Protein AF-A0A0C3C0W3-F1 (afdb_monomer_lite)

Foldseek 3Di:
DVVVVCCCVVVVPDPVNVVVVVVVVVVVVVVVVVVVVVVVVVVVVVVVVVVVPPD

Sequence (55 aa):
FLFLKNIIIKYRIIDIDIYNFNKTRFIIDIILIVIVVISLEKSSKAKVKQSSNYK

Structure (mmCIF, N/CA/C/O backbone):
data_AF-A0A0C3C0W3-F1
#
_entry.id   AF-A0A0C3C0W3-F1
#
loop_
_atom_site.group_PDB
_atom_site.id
_atom_site.type_symbol
_atom_site.label_atom_id
_atom_site.label_alt_id
_atom_site.label_comp_id
_atom_site.label_asym_id
_atom_site.label_entity_id
_atom_site.label_seq_id
_atom_site.pdbx_PDB_ins_code
_atom_site.Cartn_x
_atom_site.Cartn_y
_atom_site.Cartn_z
_atom_site.occupancy
_atom_site.B_iso_or_equiv
_atom_site.auth_seq_id
_atom_site.auth_comp_id
_atom_site.auth_asym_id
_atom_site.auth_atom_id
_atom_site.pdbx_PDB_model_num
ATOM 1 N N . PHE A 1 1 ? -1.693 14.296 -20.609 1.00 66.69 1 PHE A N 1
ATOM 2 C CA . PHE A 1 1 ? -1.140 12.949 -20.888 1.00 66.69 1 PHE A CA 1
ATOM 3 C C . PHE A 1 1 ? 0.382 12.951 -21.100 1.00 66.69 1 PHE A C 1
ATOM 5 O O . PHE A 1 1 ? 1.055 12.068 -20.585 1.00 66.69 1 PHE A O 1
ATOM 12 N N . LEU A 1 2 ? 0.947 13.950 -21.798 1.00 87.81 2 LEU A N 1
ATOM 13 C CA . LEU A 1 2 ? 2.381 14.017 -22.135 1.00 87.81 2 LEU A CA 1
ATOM 14 C C . LEU A 1 2 ? 3.330 14.017 -20.919 1.00 87.81 2 LEU A C 1
ATOM 16 O O . LEU A 1 2 ? 4.338 13.325 -20.936 1.00 87.81 2 LEU A O 1
ATOM 20 N N . PHE A 1 3 ? 2.983 14.727 -19.841 1.00 87.69 3 PHE A N 1
ATOM 21 C CA . PHE A 1 3 ? 3.798 14.783 -18.618 1.00 87.69 3 PHE A CA 1
ATOM 22 C C . PHE A 1 3 ? 4.000 13.405 -17.972 1.00 87.69 3 PHE A C 1
ATOM 24 O O . PHE A 1 3 ? 5.115 13.030 -17.626 1.00 87.69 3 PHE A O 1
ATOM 31 N N . LEU A 1 4 ? 2.923 12.623 -17.882 1.00 83.25 4 LEU A N 1
ATOM 32 C CA . LEU A 1 4 ? 2.939 11.285 -17.294 1.00 83.25 4 LEU A CA 1
ATOM 33 C C . LEU A 1 4 ? 3.777 10.327 -18.156 1.00 83.25 4 LEU A C 1
ATOM 35 O O . LEU A 1 4 ? 4.612 9.599 -17.631 1.00 83.25 4 LEU A O 1
ATOM 39 N N . LYS A 1 5 ? 3.656 10.427 -19.488 1.00 86.25 5 LYS A N 1
ATOM 40 C CA . LYS A 1 5 ? 4.539 9.729 -20.436 1.00 86.25 5 LYS A CA 1
ATOM 41 C C . LYS A 1 5 ? 6.009 10.129 -20.274 1.00 86.25 5 LYS A C 1
ATOM 43 O O . LYS A 1 5 ? 6.864 9.254 -20.245 1.00 86.25 5 LYS A O 1
ATOM 48 N N . ASN A 1 6 ? 6.308 11.420 -20.123 1.00 91.88 6 ASN A N 1
ATOM 49 C CA . ASN A 1 6 ? 7.680 11.899 -19.937 1.00 91.88 6 ASN A CA 1
ATOM 50 C C . ASN A 1 6 ? 8.294 11.393 -18.629 1.00 91.88 6 ASN A C 1
ATOM 52 O O . ASN A 1 6 ? 9.474 11.069 -18.613 1.00 91.88 6 ASN A O 1
ATOM 56 N N . ILE A 1 7 ? 7.512 11.287 -17.552 1.00 89.88 7 ILE A N 1
ATOM 57 C CA . ILE A 1 7 ? 7.959 10.682 -16.290 1.00 89.88 7 ILE A CA 1
ATOM 58 C C . ILE A 1 7 ? 8.223 9.188 -16.481 1.00 89.88 7 ILE A C 1
ATOM 60 O O . ILE A 1 7 ? 9.304 8.724 -16.131 1.00 89.88 7 ILE A O 1
ATOM 64 N N . ILE A 1 8 ? 7.285 8.453 -17.085 1.00 90.62 8 ILE A N 1
ATOM 65 C CA . ILE A 1 8 ? 7.451 7.019 -17.367 1.00 90.62 8 ILE A CA 1
ATOM 66 C C . ILE A 1 8 ? 8.736 6.776 -18.166 1.00 90.62 8 ILE A C 1
ATOM 68 O O . ILE A 1 8 ? 9.547 5.938 -17.786 1.00 90.62 8 ILE A O 1
ATOM 72 N N . ILE A 1 9 ? 8.971 7.567 -19.215 1.00 92.56 9 ILE A N 1
ATOM 73 C CA . ILE A 1 9 ? 10.169 7.467 -20.056 1.00 92.56 9 ILE A CA 1
ATOM 74 C C . ILE A 1 9 ? 11.433 7.868 -19.278 1.00 92.56 9 ILE A C 1
ATOM 76 O O . ILE A 1 9 ? 12.408 7.120 -19.279 1.00 92.56 9 ILE A O 1
ATOM 80 N N . LYS A 1 10 ? 11.425 9.016 -18.585 1.00 94.56 10 LYS A N 1
ATOM 81 C CA . LYS A 1 10 ? 12.582 9.547 -17.840 1.00 94.56 10 LYS A CA 1
ATOM 82 C C . LYS A 1 10 ? 13.060 8.587 -16.753 1.00 94.56 10 LYS A C 1
ATOM 84 O O . LYS A 1 10 ? 14.262 8.439 -16.561 1.00 94.56 10 LYS A O 1
ATOM 89 N N . TYR A 1 11 ? 12.125 7.959 -16.047 1.00 91.12 11 TYR A N 1
ATOM 90 C CA . TYR A 1 11 ? 12.421 7.046 -14.943 1.00 91.12 11 TYR A CA 1
ATOM 91 C C . TYR A 1 11 ? 12.404 5.572 -15.360 1.00 91.12 11 TYR A C 1
ATOM 93 O O . TYR A 1 11 ? 12.603 4.712 -14.511 1.00 91.12 11 TYR A O 1
ATOM 101 N N . ARG A 1 12 ? 12.207 5.279 -16.656 1.00 92.69 12 ARG A N 1
ATOM 102 C CA . ARG A 1 12 ? 12.106 3.917 -17.207 1.00 92.69 12 ARG A CA 1
ATOM 103 C C . ARG A 1 12 ? 11.104 3.050 -16.434 1.00 92.69 12 ARG A C 1
ATOM 105 O O . ARG A 1 12 ? 11.362 1.875 -16.200 1.00 92.69 12 ARG A O 1
ATOM 112 N N . ILE A 1 13 ? 9.976 3.647 -16.046 1.00 90.19 13 ILE A N 1
ATOM 113 C CA . ILE A 1 13 ? 8.886 2.949 -15.360 1.00 90.19 13 ILE A CA 1
ATOM 114 C C . ILE A 1 13 ? 8.314 1.931 -16.340 1.00 90.19 13 ILE A C 1
ATOM 116 O O . ILE A 1 13 ? 7.907 2.291 -17.446 1.00 90.19 13 ILE A O 1
ATOM 120 N N . ILE A 1 14 ? 8.288 0.670 -15.934 1.00 91.19 14 ILE A N 1
ATOM 121 C CA . ILE A 1 14 ? 7.729 -0.421 -16.731 1.00 91.19 14 ILE A CA 1
ATOM 122 C C . ILE A 1 14 ? 6.396 -0.884 -16.142 1.00 91.19 14 ILE A C 1
ATOM 124 O O . ILE A 1 14 ? 6.033 -0.543 -15.016 1.00 91.19 14 ILE A O 1
ATOM 128 N N . ASP A 1 15 ? 5.645 -1.679 -16.903 1.00 88.88 15 ASP A N 1
ATOM 129 C CA . ASP A 1 15 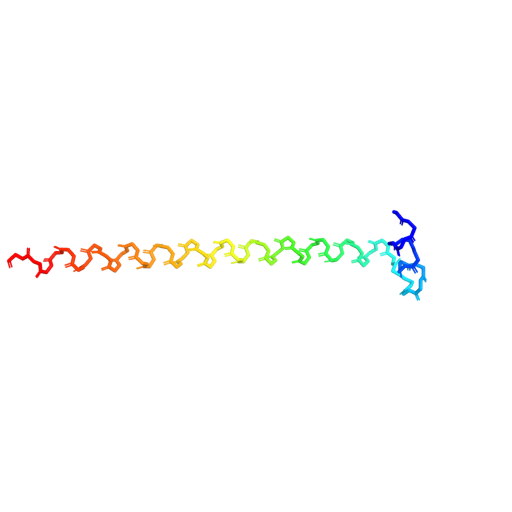? 4.295 -2.101 -16.510 1.00 88.88 15 ASP A CA 1
ATOM 130 C C . ASP A 1 15 ? 4.261 -2.826 -15.156 1.00 88.88 15 ASP A C 1
ATOM 132 O O . ASP A 1 15 ? 3.295 -2.687 -14.401 1.00 88.88 15 ASP A O 1
ATOM 136 N N . ILE A 1 16 ? 5.335 -3.542 -14.797 1.00 91.31 16 ILE A N 1
ATOM 137 C CA . ILE A 1 16 ? 5.425 -4.218 -13.498 1.00 91.31 16 ILE A CA 1
ATOM 138 C C . ILE A 1 16 ? 5.508 -3.231 -12.327 1.00 91.31 16 ILE A C 1
ATOM 140 O O . ILE A 1 16 ? 4.937 -3.492 -11.270 1.00 91.31 16 ILE A O 1
ATOM 144 N N . ASP A 1 17 ? 6.135 -2.069 -12.517 1.00 84.94 17 ASP A N 1
ATOM 145 C CA . ASP A 1 17 ? 6.216 -1.025 -11.494 1.00 84.94 17 ASP A CA 1
ATOM 146 C C . ASP A 1 17 ? 4.843 -0.387 -11.271 1.00 84.94 17 ASP A C 1
ATOM 148 O O . ASP A 1 17 ? 4.425 -0.173 -10.133 1.00 84.94 17 ASP A O 1
ATOM 152 N N . ILE A 1 18 ? 4.101 -0.146 -12.358 1.00 86.69 18 ILE A N 1
ATOM 153 C CA . ILE A 1 18 ? 2.729 0.378 -12.309 1.00 86.69 18 ILE A CA 1
ATOM 154 C C . ILE A 1 18 ? 1.808 -0.627 -11.607 1.00 86.69 18 ILE A C 1
ATOM 156 O O . ILE A 1 18 ? 1.010 -0.251 -10.745 1.00 86.69 18 ILE A O 1
ATOM 160 N N . TYR A 1 19 ? 1.940 -1.915 -11.929 1.00 89.06 19 TYR A N 1
ATOM 161 C CA . TYR A 1 19 ? 1.195 -2.984 -11.272 1.00 89.06 19 TYR A CA 1
ATOM 162 C C . TYR A 1 19 ? 1.489 -3.056 -9.769 1.00 89.06 19 TYR A C 1
ATOM 164 O O . TYR A 1 19 ? 0.562 -3.108 -8.956 1.00 89.06 19 TYR A O 1
ATOM 172 N N . ASN A 1 20 ? 2.765 -3.000 -9.388 1.00 85.50 20 ASN A N 1
ATOM 173 C CA . ASN A 1 20 ? 3.191 -3.027 -7.991 1.00 85.50 20 ASN A CA 1
ATOM 174 C C . ASN A 1 20 ? 2.716 -1.789 -7.223 1.00 85.50 20 ASN A C 1
ATOM 176 O O . ASN A 1 20 ? 2.266 -1.916 -6.082 1.00 85.50 20 ASN A O 1
ATOM 180 N N . PHE A 1 21 ? 2.743 -0.610 -7.850 1.00 83.94 21 PHE A N 1
ATOM 181 C CA . PHE A 1 21 ? 2.207 0.617 -7.266 1.00 83.94 21 PHE A CA 1
ATOM 182 C C . PHE A 1 21 ? 0.701 0.504 -7.022 1.00 83.94 21 PHE A C 1
ATOM 184 O O . PHE A 1 21 ? 0.236 0.782 -5.919 1.00 83.94 21 PHE A O 1
ATOM 191 N N . ASN A 1 22 ? -0.058 0.023 -8.009 1.00 88.75 22 ASN A N 1
ATOM 192 C CA . ASN A 1 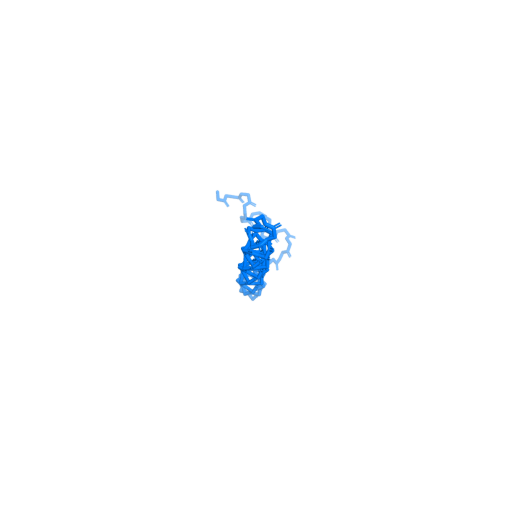22 ? -1.501 -0.171 -7.872 1.00 88.75 22 ASN A CA 1
ATOM 193 C C . ASN A 1 22 ? -1.844 -1.193 -6.782 1.00 88.75 22 ASN A C 1
ATOM 195 O O . ASN A 1 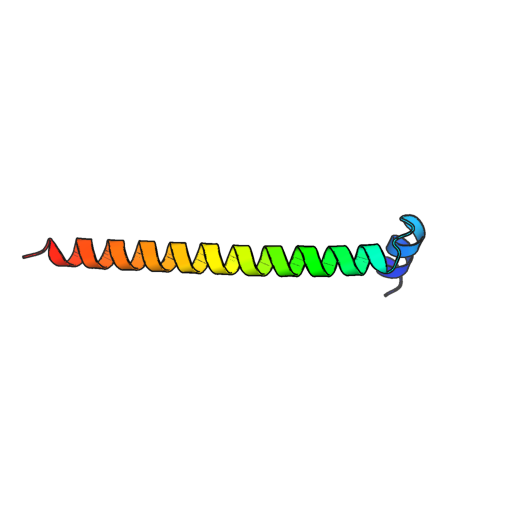22 ? -2.743 -0.947 -5.978 1.00 88.75 22 ASN A O 1
ATOM 199 N N . LYS A 1 23 ? -1.102 -2.304 -6.699 1.00 88.69 23 LYS A N 1
ATOM 200 C CA . LYS A 1 23 ? -1.255 -3.281 -5.613 1.00 88.69 23 LYS A CA 1
ATOM 201 C C . LYS A 1 23 ? -0.945 -2.685 -4.246 1.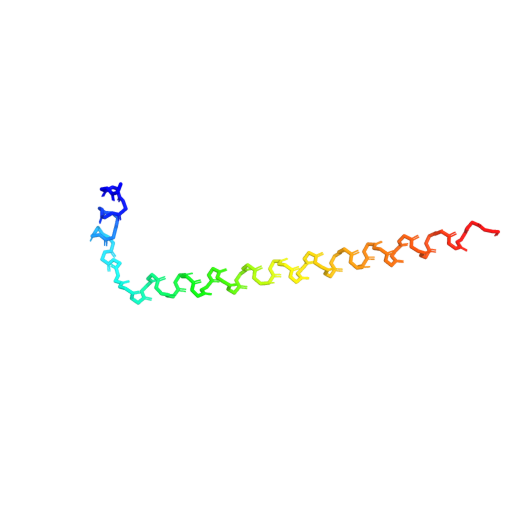00 88.69 23 LYS A C 1
ATOM 203 O O . LYS A 1 23 ? -1.720 -2.867 -3.313 1.00 88.69 23 LYS A O 1
ATOM 208 N N . THR A 1 24 ? 0.168 -1.967 -4.130 1.00 91.38 24 THR A N 1
ATOM 209 C CA . THR A 1 24 ? 0.576 -1.327 -2.873 1.00 91.38 24 THR A CA 1
ATOM 210 C C . THR A 1 24 ? -0.459 -0.298 -2.432 1.00 91.38 24 THR A C 1
ATOM 212 O O . THR A 1 24 ? -0.875 -0.305 -1.277 1.00 91.38 24 THR A O 1
ATOM 215 N N . ARG A 1 25 ? -0.944 0.529 -3.363 1.00 90.94 25 ARG A N 1
ATOM 216 C CA . ARG A 1 25 ? -2.015 1.497 -3.116 1.00 90.94 25 ARG A CA 1
ATOM 217 C C . ARG A 1 25 ? -3.289 0.816 -2.617 1.00 90.94 25 ARG A C 1
ATOM 219 O O . ARG A 1 25 ? -3.823 1.232 -1.599 1.00 90.94 25 ARG A O 1
ATOM 226 N N . PHE A 1 26 ? -3.720 -0.261 -3.272 1.00 85.44 26 PHE A N 1
ATOM 227 C CA . PHE A 1 26 ? -4.900 -1.025 -2.861 1.00 85.44 26 PHE A CA 1
ATOM 228 C C . PHE A 1 26 ? -4.775 -1.578 -1.431 1.00 85.44 26 PHE A C 1
ATOM 230 O O . PHE A 1 26 ? -5.719 -1.506 -0.649 1.00 85.44 26 PHE A O 1
ATOM 237 N N . ILE A 1 27 ? -3.595 -2.083 -1.061 1.00 89.62 27 ILE A N 1
ATOM 238 C CA . ILE A 1 27 ? -3.329 -2.573 0.299 1.00 89.62 27 ILE A CA 1
ATOM 239 C C . ILE A 1 27 ? -3.374 -1.424 1.319 1.00 89.62 27 ILE A C 1
ATOM 241 O O . ILE A 1 27 ? -3.993 -1.572 2.372 1.00 89.62 27 ILE A O 1
ATOM 245 N N . ILE A 1 28 ? -2.757 -0.277 1.011 1.00 87.69 28 ILE A N 1
ATOM 246 C CA . ILE A 1 28 ? -2.774 0.911 1.882 1.00 87.69 28 ILE A CA 1
ATOM 247 C C . ILE A 1 28 ? -4.209 1.402 2.102 1.00 87.69 28 ILE A C 1
ATOM 249 O O . ILE A 1 28 ? -4.584 1.681 3.241 1.00 87.69 28 ILE A O 1
ATOM 253 N N . ASP A 1 29 ? -5.017 1.456 1.043 1.00 89.81 29 ASP A N 1
ATOM 254 C CA . ASP A 1 29 ? -6.416 1.881 1.119 1.00 89.81 29 ASP A CA 1
ATOM 255 C C . ASP A 1 29 ? -7.226 0.962 2.055 1.00 89.81 29 ASP A C 1
ATOM 257 O O . ASP A 1 29 ? -7.964 1.447 2.916 1.00 89.81 29 ASP A O 1
ATOM 261 N N . ILE A 1 30 ? -7.036 -0.361 1.968 1.00 92.19 30 ILE A N 1
ATOM 262 C CA . ILE A 1 30 ? -7.678 -1.328 2.877 1.00 92.19 30 ILE A CA 1
ATOM 263 C C . ILE A 1 30 ? -7.246 -1.100 4.329 1.00 92.19 30 ILE A C 1
ATOM 265 O O . ILE A 1 30 ? -8.094 -1.051 5.220 1.00 92.19 30 ILE A O 1
ATOM 269 N N . ILE A 1 31 ? -5.942 -0.946 4.582 1.00 91.69 31 ILE A N 1
ATOM 270 C CA . ILE A 1 31 ? -5.415 -0.715 5.936 1.00 91.69 31 ILE A CA 1
ATOM 271 C C . ILE A 1 31 ? -6.015 0.564 6.530 1.00 91.69 31 ILE A C 1
ATOM 273 O O . ILE A 1 31 ? -6.440 0.562 7.686 1.00 91.69 31 ILE A O 1
ATOM 277 N N . LEU A 1 32 ? -6.102 1.638 5.740 1.00 92.50 32 LEU A N 1
ATOM 278 C CA . LEU A 1 32 ? -6.679 2.904 6.182 1.00 92.50 32 LEU A CA 1
ATOM 279 C C . LEU A 1 32 ? -8.151 2.741 6.581 1.00 92.50 32 LEU A C 1
ATOM 281 O O . LEU A 1 32 ? -8.547 3.201 7.652 1.00 92.50 32 LEU A O 1
ATOM 285 N N . ILE A 1 33 ? -8.945 2.043 5.763 1.00 94.62 33 ILE A N 1
ATOM 286 C CA . ILE A 1 33 ? -10.355 1.754 6.064 1.00 94.62 33 ILE A CA 1
ATOM 287 C C . ILE A 1 33 ? -10.471 0.976 7.378 1.00 94.62 33 ILE A C 1
ATOM 289 O O . ILE A 1 33 ? -11.261 1.349 8.245 1.00 94.62 33 ILE A O 1
ATOM 293 N N . VAL A 1 34 ? -9.656 -0.065 7.562 1.00 94.75 34 VAL A N 1
ATOM 294 C CA . VAL A 1 34 ? -9.655 -0.877 8.787 1.00 94.75 34 VAL A CA 1
ATOM 295 C C . VAL A 1 34 ? -9.329 -0.023 10.016 1.00 94.75 34 VAL A C 1
ATOM 297 O O . VAL A 1 34 ? -10.041 -0.096 11.018 1.00 94.75 34 VAL A O 1
ATOM 300 N N . ILE A 1 35 ? -8.311 0.839 9.942 1.00 94.88 35 ILE A N 1
ATOM 301 C CA . ILE A 1 35 ? -7.942 1.749 11.039 1.00 94.88 35 ILE A CA 1
ATOM 302 C C . ILE A 1 35 ? -9.100 2.691 11.390 1.00 94.88 35 ILE A C 1
ATOM 304 O O . ILE A 1 35 ? -9.393 2.897 12.573 1.00 94.88 35 ILE A O 1
ATOM 308 N N . VAL A 1 36 ? -9.771 3.254 10.381 1.00 93.69 36 VAL A N 1
ATOM 309 C CA . VAL A 1 36 ? -10.915 4.156 10.577 1.00 93.69 36 VAL A CA 1
ATOM 310 C C . VAL A 1 36 ? -12.072 3.425 11.253 1.00 93.69 36 VAL A C 1
ATOM 312 O O . VAL A 1 36 ? -12.611 3.931 12.238 1.00 93.69 36 VAL A O 1
ATOM 315 N N . VAL A 1 37 ? -12.416 2.221 10.789 1.00 92.44 37 VAL A N 1
ATOM 316 C CA . VAL A 1 37 ? -13.490 1.401 11.371 1.00 92.44 37 VAL A CA 1
ATOM 317 C C . VAL A 1 37 ? -13.192 1.059 12.831 1.00 92.44 37 VAL A C 1
ATOM 319 O O . VAL A 1 37 ? -14.039 1.288 13.694 1.00 92.44 37 VAL A O 1
ATOM 322 N N . ILE A 1 38 ? -11.974 0.600 13.139 1.00 93.12 38 ILE A N 1
ATOM 323 C CA . ILE A 1 38 ? -11.554 0.289 14.516 1.00 93.12 38 ILE A CA 1
ATOM 324 C C . ILE A 1 38 ? -11.646 1.534 15.405 1.00 93.12 38 ILE A C 1
ATOM 326 O O . ILE A 1 38 ? -12.129 1.472 16.538 1.00 93.12 38 ILE A O 1
ATOM 330 N N . SER A 1 39 ? -11.196 2.683 14.900 1.00 90.44 39 SER A N 1
ATOM 331 C CA . SER A 1 39 ? -11.222 3.945 15.646 1.00 90.44 39 SER A CA 1
ATOM 332 C C . SER A 1 39 ? -12.651 4.414 15.921 1.00 90.44 39 SER A C 1
ATOM 334 O O . SER A 1 39 ? -12.955 4.865 17.031 1.00 90.44 39 SER A O 1
ATOM 336 N N . LEU A 1 40 ? -13.545 4.261 14.943 1.00 90.81 40 LEU A N 1
ATOM 337 C CA . LEU A 1 40 ? -14.963 4.575 15.077 1.00 90.81 40 LEU A CA 1
ATOM 338 C C . LEU A 1 40 ? -15.655 3.649 16.083 1.00 90.81 40 LEU A C 1
ATOM 340 O O . LEU A 1 40 ? -16.395 4.125 16.947 1.00 90.81 40 LEU A O 1
ATOM 344 N N . GLU A 1 41 ? -15.392 2.343 16.018 1.00 89.06 41 GLU A N 1
ATOM 345 C CA . GLU A 1 41 ? -15.942 1.369 16.963 1.00 89.06 41 GLU A CA 1
ATOM 346 C C . GLU A 1 41 ? -15.461 1.660 18.392 1.00 89.06 41 GLU A C 1
ATOM 348 O O . GLU A 1 41 ? -16.262 1.714 19.329 1.00 89.06 41 GLU A O 1
ATOM 353 N N . LYS A 1 42 ? -14.160 1.931 18.562 1.00 87.19 42 LYS A N 1
ATOM 354 C CA . LYS A 1 42 ? -13.566 2.311 19.850 1.00 87.19 42 LYS A CA 1
ATOM 355 C C . LYS A 1 42 ? -14.197 3.585 20.412 1.00 87.19 42 LYS A C 1
ATOM 357 O O . LYS A 1 42 ? -14.540 3.622 21.594 1.00 87.19 42 LYS A O 1
ATOM 362 N N . SER A 1 43 ? -14.379 4.614 19.582 1.00 84.62 43 SER A N 1
ATOM 363 C CA . SER A 1 43 ? -15.048 5.859 19.981 1.00 84.62 43 SER A CA 1
ATOM 364 C C . SER A 1 43 ? -16.503 5.615 20.394 1.00 84.62 43 SER A C 1
ATOM 366 O O . SER A 1 43 ? -16.954 6.111 21.427 1.00 84.62 43 SER A O 1
ATOM 368 N N . SER A 1 44 ? -17.226 4.792 19.635 1.00 76.56 44 SER A N 1
ATOM 369 C CA . SER A 1 44 ? -18.626 4.457 19.911 1.00 76.56 44 SER A CA 1
ATOM 370 C C . SER A 1 44 ? -18.776 3.708 21.239 1.00 76.56 44 SER A C 1
ATOM 372 O O . SER A 1 44 ? -19.611 4.077 22.064 1.00 76.56 44 SER A O 1
ATOM 374 N N . LYS A 1 45 ? -17.907 2.724 21.512 1.00 75.50 45 LYS A N 1
ATOM 375 C CA . LYS A 1 45 ? -17.871 2.014 22.804 1.00 75.50 45 LYS A CA 1
ATOM 376 C C . LYS A 1 45 ? -17.547 2.945 23.974 1.00 75.50 45 LYS A C 1
ATOM 378 O O . LYS A 1 45 ? -18.155 2.820 25.037 1.00 75.50 45 LYS A O 1
ATOM 383 N N . ALA A 1 46 ? -16.623 3.890 23.788 1.00 70.00 46 ALA A N 1
ATOM 384 C CA . ALA A 1 46 ? -16.289 4.873 24.818 1.00 70.00 46 ALA A CA 1
ATOM 385 C C . ALA A 1 46 ? -17.494 5.765 25.173 1.00 70.00 46 ALA A C 1
ATOM 387 O O . ALA A 1 46 ? -17.767 5.976 26.354 1.00 70.00 46 ALA A O 1
ATOM 388 N N . LYS A 1 47 ? -18.265 6.213 24.171 1.00 63.03 47 LYS A N 1
ATOM 389 C CA . LYS A 1 47 ? -19.481 7.019 24.381 1.00 63.03 47 LYS A CA 1
ATOM 390 C C . LYS A 1 47 ? -20.579 6.260 25.134 1.00 63.03 47 LYS A C 1
ATOM 392 O O . LYS A 1 47 ? -21.189 6.826 26.039 1.00 63.03 47 LYS A O 1
ATOM 397 N N . VAL A 1 48 ? -20.796 4.976 24.828 1.00 62.53 48 VAL A N 1
ATOM 398 C CA . VAL A 1 48 ? -21.780 4.138 25.548 1.00 62.53 48 VAL A CA 1
ATOM 399 C C . VAL A 1 48 ? -21.426 4.030 27.034 1.00 6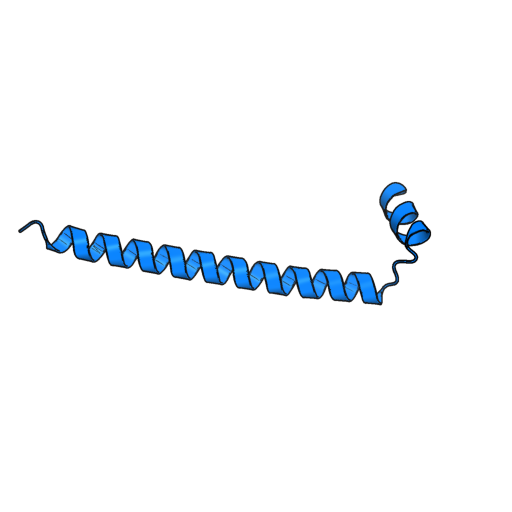2.53 48 VAL A C 1
ATOM 401 O O . VAL A 1 48 ? -22.285 4.252 27.886 1.00 62.53 48 VAL A O 1
ATOM 404 N N . LYS A 1 49 ? -20.150 3.783 27.354 1.00 61.38 49 LYS A N 1
ATOM 405 C CA . LYS A 1 49 ? -19.671 3.646 28.741 1.00 61.38 49 LYS A CA 1
ATOM 406 C C . LYS A 1 49 ? -19.768 4.949 29.548 1.00 61.38 49 LYS A C 1
ATOM 408 O O . LYS A 1 49 ? -19.904 4.908 30.765 1.00 61.38 49 LYS A O 1
ATOM 413 N N . GLN A 1 50 ? -19.705 6.100 28.879 1.00 57.22 50 GLN A N 1
ATOM 414 C CA . GLN A 1 50 ? -19.863 7.409 29.516 1.00 57.22 50 GLN A CA 1
ATOM 415 C C . GLN A 1 50 ? -21.339 7.739 29.789 1.00 57.22 50 GLN A C 1
ATOM 417 O O . GLN A 1 50 ? -21.654 8.289 30.839 1.00 57.22 50 GLN A O 1
ATOM 422 N N . SER A 1 51 ? -22.255 7.339 28.897 1.00 55.34 51 SER A N 1
ATOM 423 C CA . SER A 1 51 ? -23.701 7.554 29.081 1.00 55.34 51 SER A CA 1
ATOM 424 C C . SER A 1 51 ? -24.311 6.747 30.236 1.00 55.34 51 SER A C 1
ATOM 426 O O . SER A 1 51 ? -25.303 7.171 30.819 1.00 55.34 51 SER A O 1
ATOM 428 N N . SER A 1 52 ? -23.702 5.617 30.617 1.00 56.66 52 SER A N 1
ATOM 429 C CA . SER A 1 52 ? -24.171 4.779 31.730 1.00 56.66 52 SER A CA 1
ATOM 430 C C . SER A 1 52 ? -23.706 5.245 33.115 1.00 56.66 52 SER A C 1
ATOM 432 O O . SER A 1 52 ? -24.153 4.677 34.104 1.00 56.66 52 SER A O 1
ATOM 434 N N . ASN A 1 53 ? -22.822 6.249 33.199 1.00 55.81 53 ASN A N 1
ATOM 435 C CA . ASN A 1 53 ? -22.334 6.819 34.466 1.00 55.81 53 ASN A CA 1
ATOM 436 C C . ASN A 1 53 ? -23.100 8.082 34.908 1.00 55.81 53 ASN A C 1
ATOM 438 O O . ASN A 1 53 ? -22.704 8.728 35.873 1.00 55.81 53 ASN A O 1
ATOM 442 N N . TYR A 1 54 ? -24.198 8.424 34.230 1.00 51.47 54 TYR A N 1
ATOM 443 C CA . TYR A 1 54 ? -25.164 9.428 34.680 1.00 51.47 54 TYR A CA 1
ATOM 444 C C . TYR A 1 54 ? -26.456 8.723 35.114 1.00 51.47 54 TYR A C 1
ATOM 446 O O . TYR A 1 54 ? -27.442 8.705 34.377 1.00 51.47 54 TYR A O 1
ATOM 454 N N . LYS A 1 55 ? -26.437 8.088 36.286 1.00 39.97 55 LYS A N 1
ATOM 455 C CA . LYS A 1 55 ? -27.631 7.684 37.034 1.00 39.97 55 LYS A CA 1
ATOM 456 C C . LYS A 1 55 ? -27.359 7.815 38.521 1.00 39.97 55 LYS A C 1
ATOM 458 O O . LYS A 1 55 ? -26.261 7.386 38.934 1.00 39.97 55 LYS A O 1
#

Radius of gyration: 21.69 Å; chains: 1; bounding box: 40×19×59 Å

pLDDT: mean 83.03, std 13.41, range [39.97, 94.88]

Secondary structure (DSSP, 8-state):
-HHHHHHHHHTT--HHHHHHHHHHHHHHHHHHHHHHHH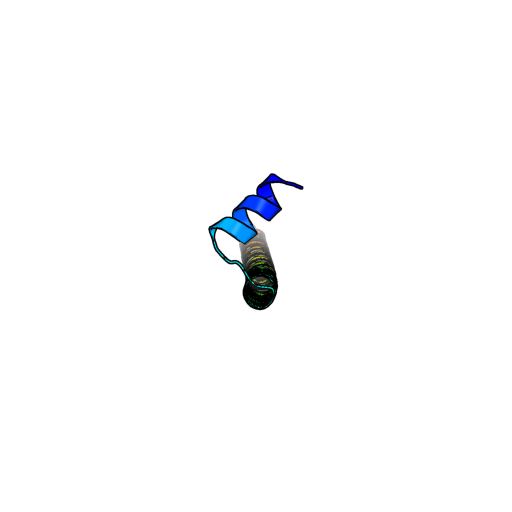HHHHHHHHHHHHHTT--

Organism: Oidiodendron maius (strain Zn) (NCBI:txid913774)